Protein AF-X1P8D6-F1 (afdb_monomer)

Mean predicted aligned error: 3.2 Å

Organism: NCBI:txid412755

Secondary structure (DSSP, 8-state):
--EEEEEE-S--HHHHHHHHHHEEEEEEEEE-S--SS-----IIIII-----

Nearest PDB structures (foldseek):
  2dq4-assembly1_A  TM=9.867E-01  e=6.735E-03  Thermus thermophilus
  3gfb-assembly1_D  TM=9.747E-01  e=1.028E-02  Thermococcus kodakarensis KOD1
  2d8a-assembly1_A  TM=9.644E-01  e=6.891E-02  Pyrococcus horikoshii OT3
  5kia-assembly1_A-2  TM=9.001E-01  e=4.208E-02  Burkholderia thailandensis E264
  3m6i-assembly1_A  TM=8.694E-01  e=7.566E-01  Neurospora crassa

pLDDT: mean 91.34, std 6.18, range [67.56, 97.38]

Foldseek 3Di:
DADQEAEAAALDPVVLVVNLVRHDVVHYYDYNHNHPDDDDDDCVRRPDDDPD

Structure (mmCIF, N/CA/C/O backbone):
data_AF-X1P8D6-F1
#
_entry.id   AF-X1P8D6-F1
#
loop_
_atom_site.group_PDB
_atom_site.id
_atom_site.type_symbol
_atom_site.label_atom_id
_atom_site.label_alt_id
_atom_site.label_comp_id
_atom_site.label_asym_id
_atom_site.label_entity_id
_atom_site.label_seq_id
_atom_site.pdbx_PDB_ins_code
_atom_site.Cartn_x
_atom_site.Cartn_y
_atom_site.Cartn_z
_atom_site.occupancy
_atom_site.B_iso_or_equiv
_atom_site.auth_seq_id
_atom_site.auth_comp_id
_atom_site.auth_asym_id
_atom_site.auth_atom_id
_atom_site.pdbx_PDB_model_num
ATOM 1 N N . MET A 1 1 ? 3.835 8.278 -14.563 1.00 71.44 1 MET A N 1
ATOM 2 C CA . MET A 1 1 ? 5.025 7.729 -13.880 1.00 71.44 1 MET A CA 1
ATOM 3 C C . MET A 1 1 ? 4.549 7.225 -12.5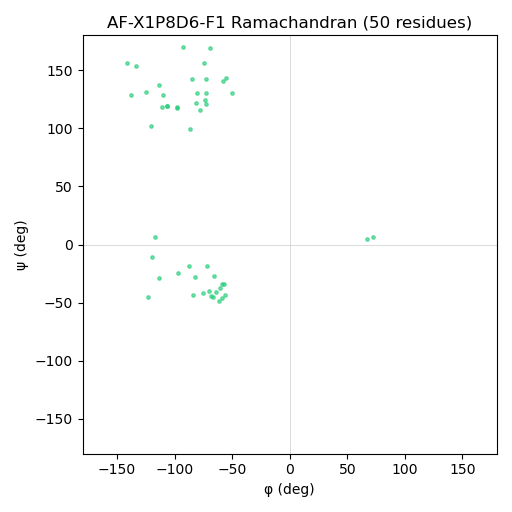27 1.00 71.44 1 MET A C 1
ATOM 5 O O . MET A 1 1 ? 3.905 8.004 -11.841 1.00 71.44 1 MET A O 1
ATOM 9 N N . GLY A 1 2 ? 4.712 5.933 -12.227 1.00 88.31 2 GLY A N 1
ATOM 10 C CA . GLY A 1 2 ? 4.266 5.334 -10.957 1.00 88.31 2 GLY A CA 1
ATOM 11 C C . GLY A 1 2 ? 5.370 5.343 -9.898 1.00 88.31 2 GLY A C 1
ATOM 12 O O . GLY A 1 2 ? 6.517 5.644 -10.223 1.00 88.31 2 GLY A O 1
ATOM 13 N N . ILE A 1 3 ? 5.027 5.009 -8.654 1.00 96.31 3 ILE A N 1
ATOM 14 C CA . ILE A 1 3 ? 5.969 4.978 -7.528 1.00 96.31 3 ILE A CA 1
ATOM 15 C C . ILE A 1 3 ? 6.783 3.677 -7.551 1.00 96.31 3 ILE A C 1
ATOM 17 O O . ILE A 1 3 ? 6.221 2.587 -7.649 1.00 96.31 3 ILE A O 1
ATOM 21 N N . ASP A 1 4 ? 8.108 3.786 -7.437 1.00 96.81 4 ASP A N 1
ATOM 22 C CA . ASP A 1 4 ? 9.024 2.642 -7.337 1.00 96.81 4 ASP A CA 1
ATOM 23 C C . ASP A 1 4 ? 9.002 1.968 -5.961 1.00 96.81 4 ASP A C 1
ATOM 25 O O . ASP A 1 4 ? 9.070 0.741 -5.865 1.00 96.81 4 ASP A O 1
ATOM 29 N N . VAL A 1 5 ? 8.958 2.774 -4.897 1.00 97.06 5 VAL A N 1
ATOM 30 C CA . VAL A 1 5 ? 9.068 2.322 -3.508 1.00 97.06 5 VAL A CA 1
ATOM 31 C C . VAL A 1 5 ? 8.065 3.061 -2.636 1.00 97.06 5 VAL A C 1
ATOM 33 O O . VAL A 1 5 ? 8.042 4.289 -2.611 1.00 97.06 5 VAL A O 1
ATOM 36 N N . ILE A 1 6 ? 7.287 2.300 -1.875 1.00 97.38 6 ILE A N 1
ATOM 37 C CA . ILE A 1 6 ? 6.353 2.800 -0.871 1.00 97.38 6 ILE A CA 1
ATOM 38 C C . ILE A 1 6 ? 6.819 2.382 0.518 1.00 97.38 6 ILE A C 1
ATOM 40 O O . ILE A 1 6 ? 7.210 1.233 0.743 1.00 97.38 6 ILE A O 1
ATOM 44 N N . LEU A 1 7 ? 6.730 3.330 1.450 1.00 97.31 7 LEU A N 1
ATOM 45 C CA 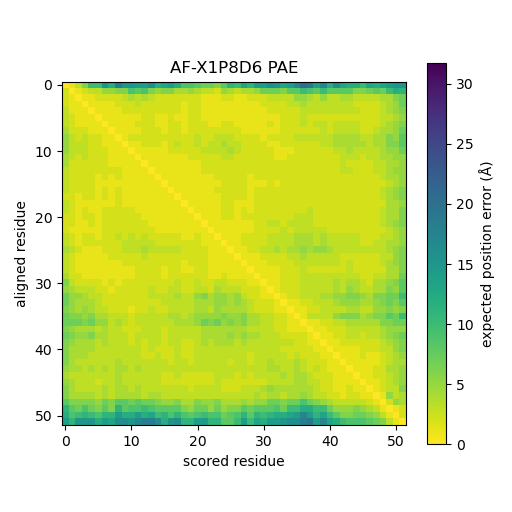. LEU A 1 7 ? 6.911 3.132 2.883 1.00 97.31 7 LEU A CA 1
ATOM 46 C C . LEU A 1 7 ? 5.612 3.553 3.581 1.00 97.31 7 LEU A C 1
ATOM 48 O O . LEU A 1 7 ? 5.349 4.744 3.733 1.00 97.31 7 LEU A O 1
ATOM 52 N N . GLU A 1 8 ? 4.787 2.590 3.974 1.00 96.44 8 GLU A N 1
ATOM 53 C CA . GLU A 1 8 ? 3.508 2.850 4.641 1.00 96.44 8 GLU A CA 1
ATOM 54 C C . GLU A 1 8 ? 3.691 2.700 6.155 1.00 96.44 8 GLU A C 1
ATOM 56 O O . GLU A 1 8 ? 4.065 1.633 6.637 1.00 96.44 8 GLU A O 1
ATOM 61 N N . MET A 1 9 ? 3.487 3.782 6.906 1.00 96.19 9 MET A N 1
ATOM 62 C CA . MET A 1 9 ? 3.754 3.845 8.353 1.00 96.19 9 MET A CA 1
ATOM 63 C C . MET A 1 9 ? 2.509 4.169 9.181 1.00 96.19 9 MET A C 1
ATOM 65 O O . MET A 1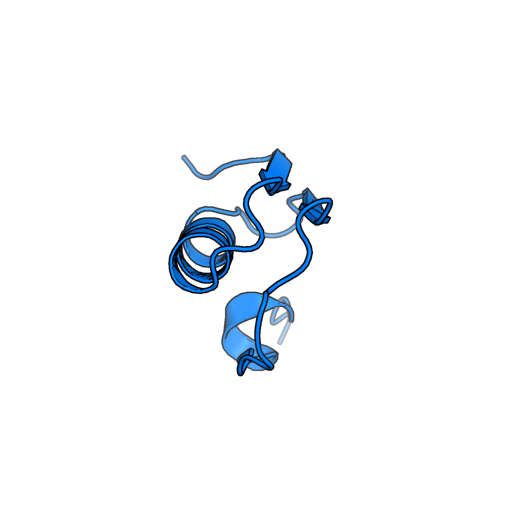 9 ? 2.549 4.095 10.405 1.00 96.19 9 MET A O 1
ATOM 69 N N . SER A 1 10 ? 1.421 4.571 8.529 1.00 95.56 10 SER A N 1
ATOM 70 C CA . SER A 1 10 ? 0.207 5.023 9.199 1.00 95.56 10 SER A CA 1
ATOM 71 C C . SER A 1 10 ? -0.685 3.868 9.641 1.00 95.56 10 SER A C 1
ATOM 73 O O . SER A 1 10 ? -1.450 4.038 10.586 1.00 95.56 10 SER A O 1
ATOM 75 N N . GLY A 1 11 ? -0.636 2.722 8.949 1.00 94.31 11 GLY A N 1
ATOM 76 C CA . GLY A 1 11 ? -1.586 1.627 9.143 1.00 94.31 11 GLY A CA 1
ATOM 77 C C . GLY A 1 11 ? -3.007 1.980 8.695 1.00 94.31 11 GLY A C 1
ATOM 78 O O . GLY A 1 11 ? -3.926 1.193 8.897 1.00 94.31 11 GLY A O 1
ATOM 79 N N . ASN A 1 12 ? -3.224 3.157 8.095 1.00 94.62 12 ASN A N 1
ATOM 80 C CA . ASN A 1 12 ? -4.543 3.594 7.667 1.00 94.62 12 ASN A CA 1
ATOM 81 C C . ASN A 1 12 ? -4.976 2.786 6.427 1.00 94.62 12 ASN A C 1
ATOM 83 O O . ASN A 1 12 ? -4.315 2.884 5.389 1.00 94.62 12 ASN A O 1
ATOM 87 N N . PRO A 1 13 ? -6.105 2.052 6.473 1.00 93.38 13 PRO A N 1
ATOM 88 C CA . PRO A 1 13 ? -6.550 1.217 5.355 1.00 93.38 13 PRO A CA 1
ATOM 89 C C . PRO A 1 13 ? -6.740 1.977 4.036 1.00 93.38 13 PRO A C 1
ATOM 91 O O . PRO A 1 13 ? -6.470 1.441 2.961 1.00 93.38 13 PRO A O 1
ATOM 94 N N . ILE A 1 14 ? -7.171 3.242 4.101 1.00 93.25 14 ILE A N 1
ATOM 95 C CA . ILE A 1 14 ? -7.340 4.093 2.916 1.00 93.25 14 ILE A CA 1
ATOM 96 C C . ILE A 1 14 ? -5.971 4.420 2.315 1.00 93.25 14 ILE A C 1
ATOM 98 O O . ILE A 1 14 ? -5.797 4.299 1.103 1.00 93.25 14 ILE A O 1
ATOM 102 N N . ALA A 1 15 ? -4.995 4.776 3.154 1.00 94.31 15 ALA A N 1
ATOM 103 C CA . ALA A 1 15 ? -3.637 5.077 2.707 1.00 94.31 15 ALA A CA 1
ATOM 104 C C . ALA A 1 15 ? -2.956 3.841 2.102 1.00 94.31 15 ALA A C 1
ATOM 106 O O . ALA A 1 15 ? -2.329 3.948 1.053 1.00 94.31 15 ALA A O 1
ATOM 107 N N . ILE A 1 16 ? -3.139 2.6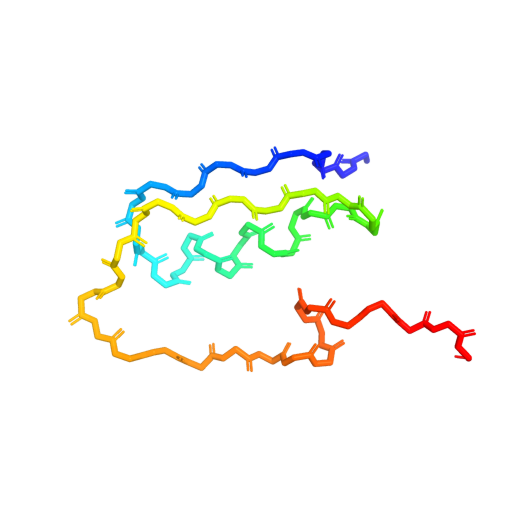63 2.709 1.00 94.75 16 ILE A N 1
ATOM 108 C CA . ILE A 1 16 ? -2.631 1.385 2.188 1.00 94.75 16 ILE A CA 1
ATOM 109 C C . ILE A 1 16 ? -3.190 1.109 0.786 1.00 94.75 16 ILE A C 1
ATOM 111 O O . ILE A 1 16 ? -2.438 0.777 -0.130 1.00 94.75 16 ILE A O 1
ATOM 115 N N . LYS A 1 17 ? -4.498 1.295 0.585 1.00 93.00 17 LYS A N 1
ATOM 116 C CA . LYS A 1 17 ? -5.133 1.059 -0.717 1.00 93.00 17 LYS A CA 1
ATOM 117 C C . LYS A 1 17 ? -4.671 2.055 -1.784 1.00 93.00 17 LYS A C 1
ATOM 119 O O . LYS A 1 17 ? -4.322 1.656 -2.890 1.00 93.00 17 LYS A O 1
ATOM 124 N N . GLN A 1 18 ? -4.613 3.341 -1.442 1.00 93.44 18 GLN A N 1
ATOM 125 C CA . GLN A 1 18 ? -4.095 4.379 -2.341 1.00 93.44 18 GLN A CA 1
ATOM 126 C C . GLN A 1 18 ? -2.630 4.128 -2.711 1.00 93.44 18 GLN A C 1
ATOM 128 O O . GLN A 1 18 ? -2.219 4.347 -3.850 1.00 93.44 18 GLN A O 1
ATOM 133 N N . ALA A 1 19 ? -1.847 3.635 -1.754 1.00 94.75 19 ALA A N 1
ATOM 134 C CA . ALA A 1 19 ? -0.474 3.248 -1.986 1.00 94.75 19 ALA A CA 1
ATOM 135 C C . ALA A 1 19 ? -0.377 2.123 -3.031 1.00 94.75 19 ALA A C 1
ATOM 137 O O . ALA A 1 19 ? 0.364 2.290 -4.001 1.00 94.75 19 ALA A O 1
ATOM 138 N N . PHE A 1 20 ? -1.166 1.045 -2.917 1.00 93.50 20 PHE A N 1
ATOM 139 C CA . PHE A 1 20 ? -1.188 -0.027 -3.926 1.00 93.50 20 PHE A CA 1
ATOM 140 C C . PHE A 1 20 ? -1.519 0.495 -5.329 1.00 93.50 20 PHE A C 1
ATOM 142 O O . PHE A 1 20 ? -0.825 0.157 -6.282 1.00 93.50 20 PHE A O 1
ATOM 149 N N . GLU A 1 21 ? -2.500 1.391 -5.455 1.00 92.69 21 GLU A N 1
ATOM 150 C CA . GLU A 1 21 ? -2.889 1.985 -6.745 1.00 92.69 21 GLU A CA 1
ATOM 151 C C . GLU A 1 21 ? -1.800 2.877 -7.365 1.00 92.69 21 GLU A C 1
ATOM 153 O O . GLU A 1 21 ? -1.739 3.039 -8.584 1.00 92.69 21 GLU A O 1
ATOM 158 N N . SER A 1 22 ? -0.931 3.460 -6.537 1.00 94.00 22 SER A N 1
ATOM 159 C CA . SER A 1 22 ? 0.179 4.306 -6.990 1.00 94.00 22 SER A CA 1
ATOM 160 C C . SER A 1 22 ? 1.458 3.528 -7.322 1.00 94.00 22 SER A C 1
ATOM 162 O O . SER A 1 22 ? 2.344 4.058 -8.008 1.00 94.00 22 SER A O 1
ATOM 164 N N . LEU A 1 23 ? 1.574 2.290 -6.828 1.00 94.56 23 LEU A N 1
ATOM 165 C CA . LEU A 1 23 ? 2.756 1.457 -6.999 1.00 94.56 23 LEU A CA 1
ATOM 166 C C . LEU A 1 23 ? 2.838 0.966 -8.444 1.00 94.56 23 LEU A C 1
ATOM 168 O O . LEU A 1 23 ? 1.883 0.434 -9.007 1.00 94.56 23 LEU A O 1
ATOM 172 N N . ARG A 1 24 ? 4.006 1.121 -9.063 1.00 92.75 24 ARG A N 1
ATOM 173 C CA . ARG A 1 24 ? 4.222 0.574 -10.404 1.00 92.75 24 ARG A CA 1
ATOM 174 C C . ARG A 1 24 ? 4.387 -0.958 -10.358 1.00 92.75 24 ARG A C 1
ATOM 176 O O . ARG A 1 24 ? 4.886 -1.481 -9.358 1.00 92.75 24 ARG A O 1
ATOM 183 N N . PRO A 1 25 ? 4.116 -1.675 -11.463 1.00 90.19 25 PRO A N 1
ATOM 184 C CA . PRO A 1 25 ? 4.479 -3.085 -11.596 1.00 90.19 25 PRO A CA 1
ATOM 185 C C . PRO A 1 25 ? 5.950 -3.351 -11.247 1.00 90.19 25 PRO A C 1
ATOM 187 O O . PRO A 1 25 ? 6.847 -2.657 -11.729 1.00 90.19 25 PRO A O 1
ATOM 190 N N . GLY A 1 26 ? 6.196 -4.350 -10.395 1.00 90.31 26 GLY A N 1
ATOM 191 C CA . GLY A 1 26 ? 7.539 -4.684 -9.902 1.00 90.31 26 GLY A CA 1
ATOM 192 C C . GLY A 1 26 ? 8.123 -3.692 -8.885 1.00 90.31 26 GLY A C 1
ATOM 193 O O . GLY A 1 26 ? 9.292 -3.812 -8.523 1.00 90.31 26 GLY A O 1
ATOM 194 N N . GLY A 1 27 ? 7.342 -2.705 -8.432 1.00 94.00 27 GLY A N 1
ATOM 195 C CA . GLY A 1 27 ? 7.705 -1.819 -7.329 1.00 94.00 27 GLY A CA 1
ATOM 196 C C . GLY A 1 27 ? 7.733 -2.537 -5.977 1.00 94.00 27 GLY A C 1
ATOM 197 O O . GLY A 1 27 ? 7.279 -3.673 -5.835 1.00 94.00 27 GLY A O 1
ATOM 198 N N . ARG A 1 28 ? 8.274 -1.863 -4.959 1.00 95.81 28 ARG A N 1
ATOM 199 C CA . ARG A 1 28 ? 8.384 -2.396 -3.596 1.00 95.81 28 ARG A CA 1
ATOM 200 C C . ARG A 1 28 ? 7.446 -1.671 -2.641 1.00 95.81 28 ARG A C 1
ATOM 202 O O . ARG A 1 28 ? 7.527 -0.456 -2.500 1.00 95.81 28 ARG A O 1
ATOM 209 N N . PHE A 1 29 ? 6.646 -2.431 -1.905 1.00 96.44 29 PHE A N 1
ATOM 210 C CA . PHE A 1 29 ? 5.805 -1.923 -0.826 1.00 96.44 29 PHE A CA 1
ATOM 211 C C . PHE A 1 29 ? 6.351 -2.427 0.517 1.00 96.44 29 PHE A C 1
ATOM 213 O O . PHE A 1 29 ? 6.412 -3.634 0.741 1.00 96.44 29 PHE A O 1
ATOM 220 N N . SER A 1 30 ? 6.758 -1.523 1.412 1.00 96.44 30 SER A N 1
ATOM 221 C CA . SER A 1 30 ? 7.089 -1.865 2.804 1.00 96.44 30 SER A CA 1
ATOM 222 C C . SER A 1 30 ? 5.993 -1.356 3.736 1.00 96.44 30 SER A C 1
ATOM 224 O O . SER A 1 30 ? 5.750 -0.151 3.793 1.00 96.44 30 SER A O 1
ATOM 226 N N . ILE A 1 31 ? 5.349 -2.269 4.464 1.00 93.56 31 ILE A N 1
ATOM 227 C CA . ILE A 1 31 ? 4.336 -1.953 5.477 1.00 93.56 31 ILE A CA 1
ATOM 228 C C . ILE A 1 31 ? 5.014 -1.968 6.847 1.00 93.56 31 ILE A C 1
ATOM 230 O O . ILE A 1 31 ? 5.557 -2.988 7.267 1.00 93.56 31 ILE A O 1
ATOM 234 N N . LEU A 1 32 ? 5.005 -0.820 7.514 1.00 94.38 32 LEU A N 1
ATOM 235 C CA . LEU A 1 32 ? 5.485 -0.620 8.880 1.00 94.38 32 LEU A CA 1
ATOM 236 C C . LEU A 1 32 ? 4.329 -0.266 9.824 1.00 94.38 32 LEU A C 1
ATOM 238 O O . LEU A 1 32 ? 4.401 -0.562 11.015 1.00 94.38 32 LEU A O 1
ATOM 242 N N . GLY A 1 33 ? 3.281 0.374 9.298 1.00 91.94 33 GLY A N 1
ATOM 243 C CA . GLY A 1 33 ? 2.058 0.663 10.034 1.00 91.94 33 GLY A CA 1
ATOM 244 C C . GLY A 1 33 ? 1.221 -0.596 10.261 1.00 91.94 33 GLY A C 1
ATOM 245 O O . GLY A 1 33 ? 1.129 -1.457 9.388 1.00 91.94 33 GLY A O 1
ATOM 246 N N . ILE A 1 34 ? 0.595 -0.704 11.434 1.00 93.62 34 ILE A N 1
ATOM 247 C CA . ILE A 1 34 ? -0.314 -1.806 11.774 1.00 93.62 34 ILE A CA 1
ATOM 248 C C . ILE A 1 34 ? -1.742 -1.253 11.753 1.00 93.62 34 ILE A C 1
ATOM 250 O O . ILE A 1 34 ? -2.028 -0.340 12.530 1.00 93.62 34 ILE A O 1
ATOM 254 N N . PRO A 1 35 ? -2.636 -1.774 10.895 1.00 91.94 35 PRO A N 1
ATOM 255 C CA . PRO A 1 35 ? -4.040 -1.389 10.911 1.00 91.94 35 PRO A CA 1
ATOM 256 C C . PRO A 1 35 ? -4.692 -1.654 12.268 1.00 91.94 35 PRO A C 1
ATOM 258 O O . PRO A 1 35 ? -4.455 -2.687 12.895 1.00 91.94 35 PRO A O 1
ATOM 261 N N . ASP A 1 36 ? -5.552 -0.738 12.709 1.00 90.25 36 ASP A N 1
ATOM 262 C CA . ASP A 1 36 ? -6.304 -0.862 13.964 1.00 90.25 36 ASP A CA 1
ATOM 263 C C . ASP A 1 36 ? -7.410 -1.929 13.887 1.00 90.25 36 ASP A C 1
ATOM 265 O O . ASP A 1 36 ? -7.906 -2.402 14.912 1.00 90.25 36 ASP A O 1
ATOM 269 N N . LYS A 1 37 ? -7.803 -2.305 12.665 1.00 90.31 37 LYS A N 1
ATOM 270 C CA . LYS A 1 37 ? -8.846 -3.285 12.357 1.00 90.31 37 LYS A CA 1
ATOM 271 C C . LYS A 1 37 ? -8.452 -4.138 11.149 1.00 90.31 37 LYS A C 1
ATOM 273 O O . LYS A 1 37 ? -7.686 -3.680 10.301 1.00 90.31 37 LYS A O 1
ATOM 278 N N . PRO A 1 38 ? -9.015 -5.353 11.020 1.00 91.69 38 PRO A N 1
ATOM 279 C CA . PRO A 1 38 ? -8.897 -6.133 9.794 1.00 91.69 38 PRO A CA 1
ATOM 280 C C . PRO A 1 38 ? -9.383 -5.341 8.575 1.00 91.69 38 PRO A C 1
ATOM 282 O O . PRO A 1 38 ? -10.373 -4.611 8.657 1.00 91.69 38 PRO A O 1
ATOM 285 N N . MET A 1 39 ? -8.706 -5.518 7.444 1.00 89.88 39 MET A N 1
ATOM 286 C CA . MET A 1 39 ? -9.084 -4.921 6.166 1.00 89.88 39 MET A CA 1
ATOM 287 C C . MET A 1 39 ? -9.019 -5.956 5.046 1.00 89.88 39 MET A C 1
ATOM 289 O O . MET A 1 39 ? -8.256 -6.919 5.119 1.00 89.88 39 MET A O 1
ATOM 293 N N . GLU A 1 40 ? -9.813 -5.733 4.006 1.00 91.75 40 GLU A N 1
ATOM 294 C CA . GLU A 1 40 ? -9.795 -6.544 2.793 1.00 91.75 40 GLU A CA 1
ATOM 295 C C . GLU A 1 40 ? -8.715 -6.045 1.827 1.00 91.75 40 GLU A C 1
ATOM 297 O O . GLU A 1 40 ? -8.492 -4.840 1.688 1.00 91.75 40 GLU A O 1
ATOM 302 N N . ILE A 1 41 ? -8.061 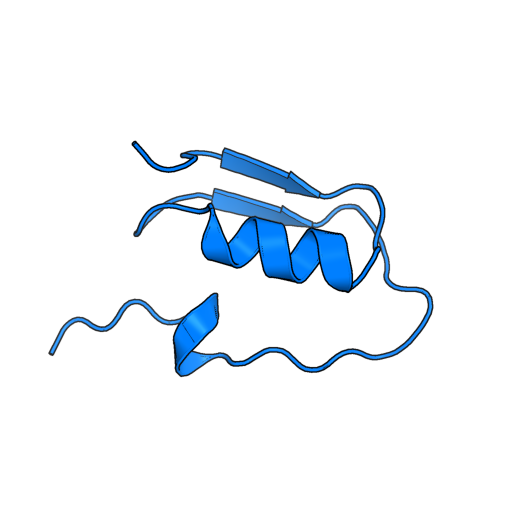-6.990 1.154 1.00 90.81 41 ILE A N 1
ATOM 303 C CA . ILE A 1 41 ? -7.094 -6.755 0.079 1.00 90.81 41 ILE A CA 1
ATOM 304 C C . ILE A 1 41 ? -7.574 -7.556 -1.129 1.00 90.81 41 ILE A C 1
ATOM 306 O O . ILE A 1 41 ? -7.856 -8.750 -0.997 1.00 90.81 41 ILE A O 1
ATOM 310 N N . ASP A 1 42 ? -7.629 -6.930 -2.304 1.00 91.56 42 ASP A N 1
ATOM 311 C CA . ASP A 1 42 ? -7.861 -7.652 -3.552 1.00 91.56 42 ASP A CA 1
ATOM 312 C C . ASP A 1 42 ? -6.512 -8.138 -4.079 1.00 91.56 42 ASP A C 1
ATOM 314 O O . ASP A 1 42 ? -5.753 -7.390 -4.686 1.00 91.56 42 ASP A O 1
ATOM 318 N N . LEU A 1 43 ? -6.190 -9.411 -3.846 1.00 90.81 43 LEU A N 1
ATOM 319 C CA . LEU A 1 43 ? -4.907 -9.966 -4.275 1.00 90.81 43 LEU A CA 1
ATOM 320 C C . LEU A 1 43 ? -4.697 -9.860 -5.791 1.00 90.81 43 LEU A C 1
ATOM 322 O O . LEU A 1 43 ? -3.562 -9.675 -6.220 1.00 90.81 43 LEU A O 1
ATOM 326 N N . GLY A 1 44 ? -5.759 -9.972 -6.593 1.00 90.81 44 GLY A N 1
ATOM 327 C CA . GLY A 1 44 ? -5.667 -9.926 -8.051 1.00 90.81 44 GLY A CA 1
ATOM 328 C C . GLY A 1 44 ? -5.328 -8.533 -8.569 1.00 90.81 44 GLY A C 1
ATOM 329 O O . GLY A 1 44 ? -4.527 -8.402 -9.490 1.00 90.81 44 GLY A O 1
ATOM 330 N N . LYS A 1 45 ? -5.914 -7.497 -7.963 1.00 88.19 45 LYS A N 1
ATOM 331 C CA . LYS A 1 45 ? -5.665 -6.099 -8.331 1.00 88.19 45 LYS A CA 1
ATOM 332 C C . LYS A 1 45 ? -4.415 -5.521 -7.661 1.00 88.19 45 LYS A C 1
ATOM 334 O O . LYS A 1 45 ? -3.654 -4.807 -8.308 1.00 88.19 45 LYS A O 1
ATOM 339 N N . ASP A 1 46 ? -4.232 -5.793 -6.372 1.00 89.19 46 ASP A N 1
ATOM 340 C CA . ASP A 1 46 ? -3.319 -5.036 -5.512 1.00 89.19 46 ASP A CA 1
ATOM 341 C C . ASP A 1 46 ? -1.939 -5.713 -5.357 1.00 89.19 46 ASP A C 1
ATOM 343 O O . ASP A 1 46 ? -0.954 -5.035 -5.071 1.00 89.19 46 ASP A O 1
ATOM 347 N N . ILE A 1 47 ? -1.835 -7.039 -5.545 1.00 88.56 47 ILE A N 1
ATOM 348 C CA . ILE A 1 47 ? -0.603 -7.811 -5.263 1.00 88.56 47 ILE A CA 1
ATOM 349 C C . ILE A 1 47 ? -0.084 -8.576 -6.485 1.00 88.56 47 ILE A C 1
ATOM 351 O O . ILE A 1 47 ? 1.122 -8.607 -6.738 1.00 88.56 47 ILE A O 1
ATOM 355 N N . ILE A 1 48 ? -0.965 -9.256 -7.214 1.00 88.94 48 ILE A N 1
ATOM 356 C CA . I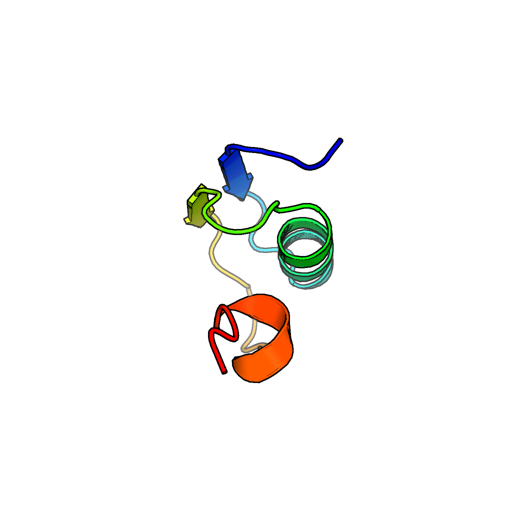LE A 1 48 ? -0.578 -10.176 -8.281 1.00 88.94 48 ILE A CA 1
ATOM 357 C C . ILE A 1 48 ? -0.279 -9.385 -9.550 1.00 88.94 48 ILE A C 1
ATOM 359 O O . ILE A 1 48 ? -1.137 -8.713 -10.116 1.00 88.94 48 ILE A O 1
ATOM 363 N N . LEU A 1 49 ? 0.946 -9.533 -10.052 1.00 83.94 49 LEU A N 1
ATOM 364 C CA . LEU A 1 49 ? 1.266 -9.123 -11.410 1.00 83.94 49 LEU A CA 1
ATOM 365 C C . LEU A 1 49 ? 0.734 -10.177 -12.386 1.00 83.94 49 LEU A C 1
ATOM 367 O O . LEU A 1 49 ? 1.213 -11.312 -12.385 1.00 83.94 49 LEU A O 1
ATOM 371 N N . ASN A 1 50 ? -0.227 -9.805 -13.233 1.00 75.69 50 ASN A N 1
ATOM 372 C CA . ASN A 1 50 ? -0.690 -10.697 -14.289 1.00 75.69 50 ASN A CA 1
ATOM 373 C C . ASN A 1 50 ? 0.354 -10.789 -15.418 1.00 75.69 50 ASN A C 1
ATOM 375 O O . ASN A 1 50 ? 0.759 -9.770 -15.977 1.00 75.69 50 ASN A O 1
ATOM 379 N N . ILE A 1 51 ? 0.783 -12.012 -15.735 1.00 75.25 51 ILE A N 1
ATOM 380 C CA . ILE A 1 51 ? 1.819 -12.324 -16.741 1.00 75.25 51 ILE A CA 1
ATOM 381 C C . ILE A 1 51 ? 1.289 -13.159 -17.923 1.00 75.25 51 ILE A C 1
ATOM 383 O O . ILE A 1 51 ? 2.082 -13.603 -18.752 1.00 75.25 51 ILE A O 1
ATOM 387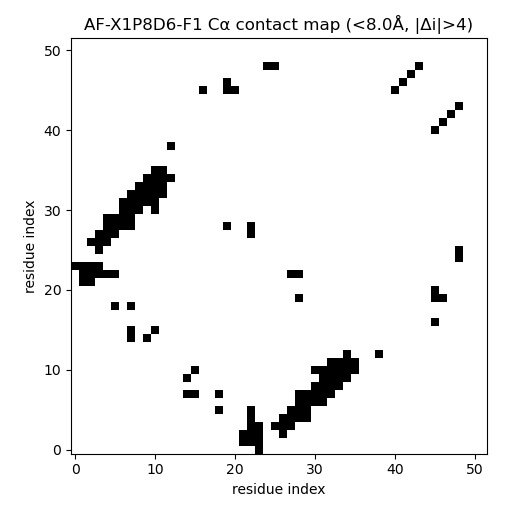 N N . LEU A 1 5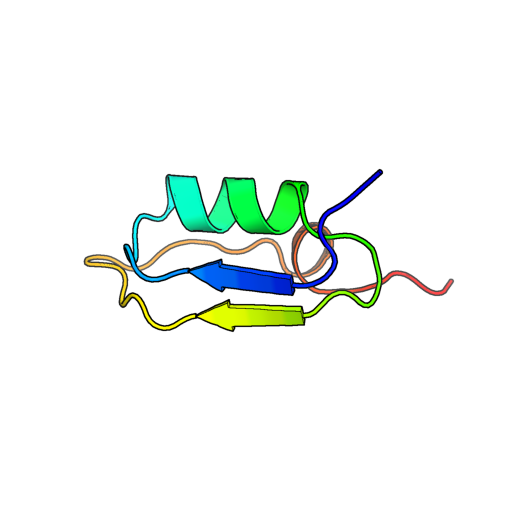2 ? -0.026 -13.393 -17.980 1.00 67.56 52 LEU A N 1
ATOM 388 C CA . LEU A 1 52 ? -0.726 -14.144 -19.028 1.00 67.56 52 LEU A CA 1
ATOM 389 C C . LEU A 1 52 ? -1.749 -13.261 -19.745 1.00 67.56 52 LEU A C 1
ATOM 391 O O . LEU A 1 52 ? -2.401 -12.439 -19.055 1.00 67.56 52 LEU A O 1
#

Sequence (52 aa):
MGIDVILEMSGNPIAIKQAFESLRPGGRFSILGIPDKPMEIDLGKDIILNIL

Radius of gyration: 11.18 Å; Cα contacts (8 Å, |Δi|>4): 70; chains: 1; bounding box: 19×22×33 Å

Solvent-accessible surface area (backbone atoms only — not comparable to full-atom values): 3402 Å² total; per-residue 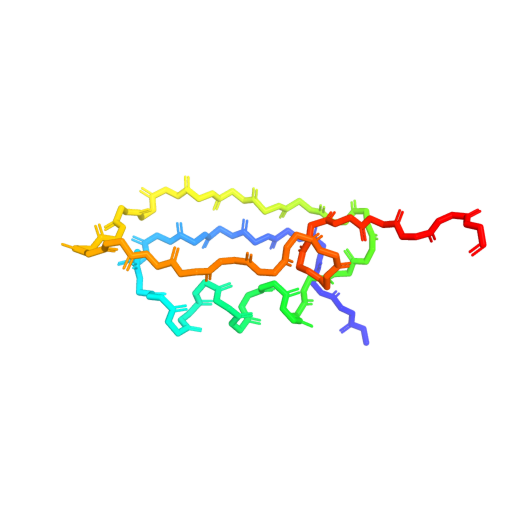(Å²): 137,62,40,59,71,47,80,44,65,78,25,44,69,68,59,56,52,53,47,45,75,41,44,33,92,92,41,48,79,44,80,72,28,70,51,96,59,93,79,89,77,58,53,71,80,62,69,49,81,84,88,126

InterPro domains:
  IPR013149 Alcohol dehydrogenase-like, C-terminal [PF00107] (2-45)
  IPR036291 NAD(P)-binding domain superfamily [SSF51735] (2-47)